Protein AF-A0A7V1RFE7-F1 (afdb_monomer)

Secondary structure (DSSP, 8-state):
--TT--EEEE-SSSSEEEE-TTT-----TTTTT-TT-----TTTS-TTTTHHHHHHHHTTTT-

Solvent-accessible surface area (backbone atoms only — not comparable to full-atom values): 4146 Å² total; per-residue (Å²): 121,59,93,74,68,37,68,40,85,36,71,70,97,50,79,46,78,34,52,38,69,92,61,53,78,84,78,64,65,51,35,88,68,37,94,79,63,81,54,66,58,89,91,65,46,54,85,96,48,49,67,52,61,56,53,27,46,56,67,60,75,82,108

Foldseek 3Di:
DQP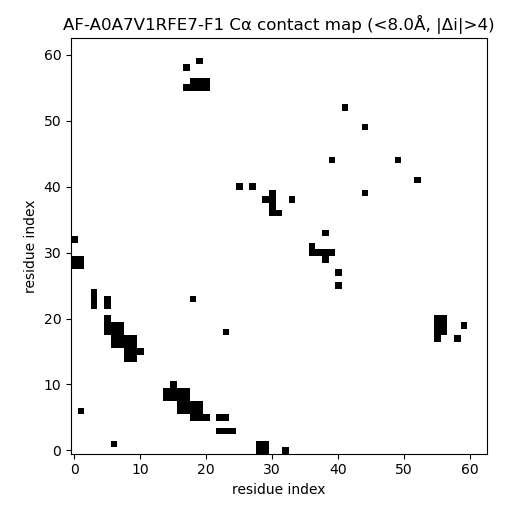QPQWDADPPPHRDIAGAPVRDPPPCPVQVVPPVRPDDDLVGQPPVGNVNVVVNHVVPPVD

Sequence (63 aa):
VCPVDCIHEGTEPYDMLYINPDECIDCGLCEPECPVNAIFADTDVPKDQERFIQINADFFRNK

Radius of gyration: 11.23 Å; Cα contacts (8 Å, |Δi|>4): 53; chains: 1; bounding box: 22×26×23 Å

Mean predicted aligned error: 2.4 Å

Nearest PDB structures (foldseek):
  1fdd-assembly1_A  TM=9.812E-01  e=7.745E-06  Azotobacter vinelandii
  5fd1-assembly1_A  TM=9.812E-01  e=9.562E-06  Azotobacter vinelandii
  1g3o-assembly1_A  TM=9.802E-01  e=8.309E-06  Azotobacter vinelandii
  1gao-assembly4_D  TM=9.794E-01  e=9.562E-06  Azotobacter vinelandii
  1bqx-assembly1_A  TM=8.831E-01  e=2.557E-05  Hydrogenibacillus schlegelii

Structure (mmCIF, N/CA/C/O backbone):
data_AF-A0A7V1RFE7-F1
#
_entry.id   AF-A0A7V1RFE7-F1
#
loop_
_atom_site.group_PDB
_atom_site.id
_atom_site.type_symbol
_atom_site.label_atom_id
_atom_site.label_alt_id
_atom_site.label_comp_id
_atom_site.label_asym_id
_atom_site.label_entity_id
_atom_site.label_seq_id
_atom_site.pdbx_PDB_ins_code
_atom_site.Cartn_x
_atom_site.Cartn_y
_atom_site.Cartn_z
_atom_site.occupancy
_atom_site.B_iso_or_equiv
_atom_site.auth_seq_id
_atom_site.auth_comp_id
_atom_site.auth_asym_id
_atom_site.auth_atom_id
_atom_site.pdbx_PDB_model_num
ATOM 1 N N . VAL A 1 1 ? 13.617 -2.142 -4.695 1.00 93.94 1 VAL A N 1
ATOM 2 C CA . VAL A 1 1 ? 13.466 -3.374 -5.512 1.00 93.94 1 VAL A CA 1
ATOM 3 C C . VAL A 1 1 ? 12.259 -3.351 -6.441 1.00 93.94 1 VAL A C 1
ATOM 5 O O . VAL A 1 1 ? 12.241 -4.142 -7.375 1.00 93.94 1 VAL A O 1
ATOM 8 N N . CYS A 1 2 ? 11.263 -2.483 -6.207 1.00 97.75 2 CYS A N 1
ATOM 9 C CA . CYS A 1 2 ? 10.093 -2.389 -7.077 1.00 97.75 2 CYS A CA 1
ATOM 10 C C . CYS A 1 2 ? 10.520 -2.048 -8.522 1.00 97.75 2 CYS A C 1
ATOM 12 O O . CYS A 1 2 ? 11.199 -1.038 -8.709 1.00 97.75 2 CYS A O 1
ATOM 14 N N . PRO A 1 3 ? 10.158 -2.861 -9.533 1.00 97.81 3 PRO A N 1
ATOM 15 C CA . PRO A 1 3 ? 10.574 -2.641 -10.920 1.00 97.81 3 PRO A CA 1
ATOM 16 C C . PRO A 1 3 ? 9.875 -1.449 -11.588 1.00 97.81 3 PRO A C 1
ATOM 18 O O . PRO A 1 3 ? 10.342 -0.977 -12.620 1.00 97.81 3 PRO A O 1
ATOM 21 N N . VAL A 1 4 ? 8.767 -0.980 -11.010 1.00 98.12 4 VAL A N 1
ATOM 22 C CA . VAL A 1 4 ? 7.937 0.121 -11.527 1.00 98.12 4 VAL A CA 1
ATOM 23 C C . VAL A 1 4 ? 7.923 1.337 -10.596 1.00 98.12 4 VAL A C 1
ATOM 25 O O . VAL A 1 4 ? 7.161 2.263 -10.819 1.00 98.12 4 VAL A O 1
ATOM 28 N N . ASP A 1 5 ? 8.765 1.325 -9.558 1.00 97.19 5 ASP A N 1
ATOM 29 C CA . ASP A 1 5 ? 8.952 2.428 -8.601 1.00 97.19 5 ASP A CA 1
ATOM 30 C C . ASP A 1 5 ? 7.665 2.960 -7.932 1.00 97.19 5 ASP A C 1
ATOM 32 O O . ASP A 1 5 ? 7.586 4.112 -7.525 1.00 97.19 5 ASP A O 1
ATOM 36 N N . CYS A 1 6 ? 6.655 2.101 -7.765 1.00 98.00 6 CYS A N 1
ATOM 37 C CA . CYS A 1 6 ? 5.336 2.472 -7.238 1.00 98.00 6 CYS A CA 1
ATOM 38 C C . CYS A 1 6 ? 5.253 2.571 -5.697 1.00 98.00 6 CYS A C 1
ATOM 40 O O . CYS A 1 6 ? 4.166 2.430 -5.135 1.00 98.00 6 CYS A O 1
ATOM 42 N N . ILE A 1 7 ? 6.378 2.721 -4.984 1.00 98.00 7 ILE A N 1
ATOM 43 C CA . ILE A 1 7 ? 6.413 2.805 -3.510 1.00 98.00 7 ILE A CA 1
ATOM 44 C C . ILE A 1 7 ? 6.894 4.198 -3.112 1.00 98.00 7 ILE A C 1
ATOM 46 O O . ILE A 1 7 ? 8.038 4.559 -3.370 1.00 98.00 7 ILE A O 1
ATOM 50 N N . HIS A 1 8 ? 6.035 4.966 -2.449 1.00 97.31 8 HIS A N 1
ATOM 51 C CA . HIS A 1 8 ? 6.268 6.379 -2.170 1.00 97.31 8 HIS A CA 1
ATOM 52 C C . HIS A 1 8 ? 6.261 6.680 -0.675 1.00 97.31 8 HIS A C 1
ATOM 54 O O . HIS A 1 8 ? 5.434 6.164 0.075 1.00 97.31 8 HIS A O 1
ATOM 60 N N . GLU A 1 9 ? 7.152 7.569 -0.246 1.00 97.12 9 GLU A N 1
ATOM 61 C CA . GLU A 1 9 ? 7.152 8.105 1.114 1.00 97.12 9 GLU A CA 1
ATOM 62 C C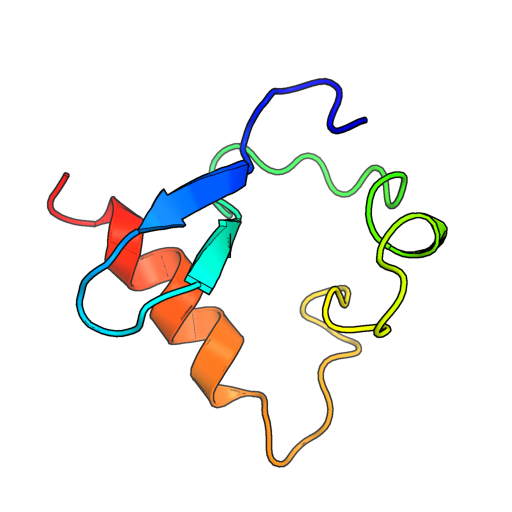 . GLU A 1 9 ? 5.964 9.054 1.325 1.00 97.12 9 GLU A C 1
ATOM 64 O O . GLU A 1 9 ? 5.627 9.870 0.455 1.00 97.12 9 GLU A O 1
ATOM 69 N N . GLY A 1 10 ? 5.335 8.965 2.497 1.00 95.12 10 GLY A N 1
ATOM 70 C CA . GLY A 1 10 ? 4.295 9.887 2.926 1.00 95.12 10 GLY A CA 1
ATOM 71 C C . GLY A 1 10 ? 4.353 10.135 4.428 1.00 95.12 10 GLY A C 1
ATOM 72 O O . GLY A 1 10 ? 4.606 9.222 5.204 1.00 95.12 10 GLY A O 1
ATOM 73 N N . THR A 1 11 ? 4.100 11.381 4.827 1.00 95.00 11 THR A N 1
ATOM 74 C CA . THR A 1 11 ? 4.021 11.787 6.241 1.00 95.00 11 THR A CA 1
ATOM 75 C C . THR A 1 11 ? 2.582 11.937 6.733 1.00 95.00 11 THR A C 1
ATOM 77 O O . THR A 1 11 ? 2.350 12.045 7.929 1.00 95.00 11 THR A O 1
ATOM 80 N N . GLU A 1 12 ? 1.614 11.975 5.815 1.00 91.81 12 GLU A N 1
ATOM 81 C CA . GLU A 1 12 ? 0.189 12.177 6.081 1.00 91.81 12 GLU A CA 1
ATOM 82 C C . GLU A 1 12 ? -0.631 11.235 5.180 1.00 91.81 12 GLU A C 1
ATOM 84 O O . GLU A 1 12 ? -0.302 11.114 3.995 1.00 91.81 12 GLU A O 1
ATOM 89 N N . PRO A 1 13 ? -1.693 10.575 5.688 1.00 90.81 13 PRO A N 1
ATOM 90 C CA . PRO A 1 13 ? -2.210 10.643 7.065 1.00 90.81 13 PRO A CA 1
ATOM 91 C C . PRO A 1 13 ? -1.374 9.867 8.101 1.00 90.81 13 PRO A C 1
ATOM 93 O O . PRO A 1 13 ? -1.603 9.994 9.302 1.00 90.81 13 PRO A O 1
ATOM 96 N N . TYR A 1 14 ? -0.426 9.048 7.649 1.00 95.12 14 TYR A N 1
ATOM 97 C CA . TYR A 1 14 ? 0.512 8.313 8.495 1.00 95.12 14 TYR A CA 1
ATOM 98 C C . TYR A 1 14 ? 1.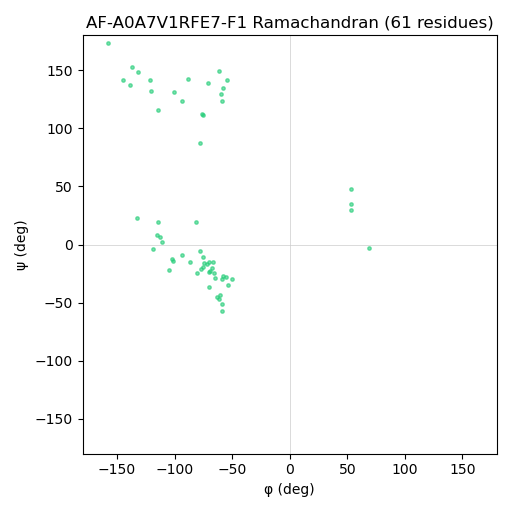937 8.483 7.971 1.00 95.12 14 TYR A C 1
ATOM 100 O O . TYR A 1 14 ? 2.141 8.561 6.758 1.00 95.12 14 TYR A O 1
ATOM 108 N N . ASP A 1 15 ? 2.907 8.477 8.880 1.00 97.44 15 ASP A N 1
ATOM 109 C CA . ASP A 1 15 ? 4.332 8.423 8.551 1.00 97.44 15 ASP A CA 1
ATOM 110 C C . ASP A 1 15 ? 4.718 6.983 8.172 1.00 97.44 15 ASP A C 1
ATOM 112 O O . ASP A 1 15 ? 5.033 6.155 9.031 1.00 97.44 15 ASP A O 1
ATOM 116 N N . MET A 1 16 ? 4.557 6.650 6.887 1.00 96.88 16 MET A N 1
ATOM 117 C CA . MET A 1 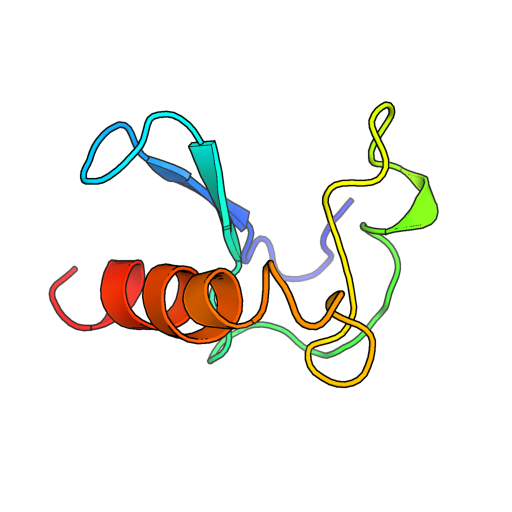16 ? 4.828 5.327 6.318 1.00 96.88 16 MET A CA 1
ATOM 118 C C . MET A 1 16 ? 5.073 5.392 4.802 1.00 96.88 16 MET A C 1
ATOM 120 O O . MET A 1 16 ? 4.917 6.427 4.156 1.00 96.88 16 MET A O 1
ATOM 124 N N . LEU A 1 17 ? 5.456 4.256 4.221 1.00 97.88 17 LEU A N 1
ATOM 125 C CA . LEU A 1 17 ? 5.536 4.072 2.773 1.00 97.88 17 LEU A CA 1
ATOM 126 C C . LEU A 1 17 ? 4.186 3.584 2.233 1.00 97.88 17 LEU A C 1
ATOM 128 O O . LEU A 1 17 ? 3.533 2.751 2.863 1.00 97.88 17 LEU A O 1
ATOM 132 N N . TYR A 1 18 ? 3.811 4.073 1.054 1.00 98.06 18 TYR A N 1
ATOM 133 C CA . TYR A 1 18 ? 2.550 3.775 0.382 1.00 98.06 18 TYR A CA 1
ATOM 134 C C . TYR A 1 18 ? 2.816 3.135 -0.982 1.00 98.06 18 TYR A C 1
ATOM 136 O O . TYR A 1 18 ? 3.629 3.639 -1.756 1.00 98.06 18 TYR A O 1
ATOM 144 N N . ILE A 1 19 ? 2.127 2.038 -1.286 1.00 98.38 19 ILE A N 1
ATOM 145 C CA . ILE A 1 19 ? 2.171 1.341 -2.574 1.00 98.38 19 ILE A CA 1
ATOM 146 C C . ILE A 1 19 ? 1.031 1.871 -3.445 1.00 98.38 19 ILE A C 1
ATOM 148 O O . ILE A 1 19 ? -0.127 1.805 -3.036 1.00 98.38 19 ILE A O 1
ATOM 152 N N . ASN A 1 20 ? 1.345 2.379 -4.639 1.00 98.06 20 ASN A N 1
ATOM 153 C CA . ASN A 1 20 ? 0.340 2.812 -5.606 1.00 98.06 20 ASN A CA 1
ATOM 154 C C . AS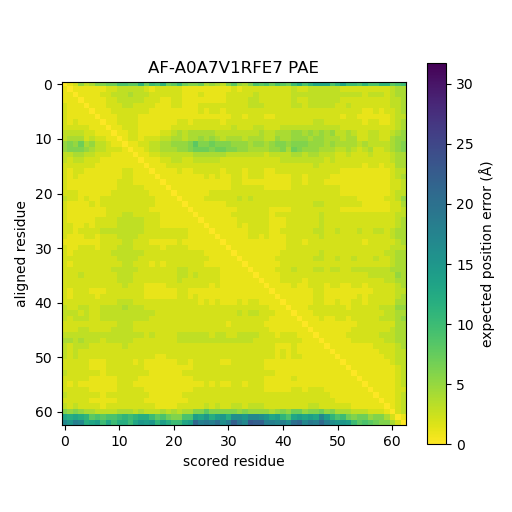N A 1 20 ? -0.306 1.590 -6.282 1.00 98.06 20 ASN A C 1
ATOM 156 O O . ASN A 1 20 ? 0.375 0.908 -7.056 1.00 98.06 20 ASN A O 1
ATOM 160 N N . PRO A 1 21 ? -1.594 1.294 -6.025 1.00 97.38 21 PRO A N 1
ATOM 161 C CA . PRO A 1 21 ? -2.243 0.115 -6.591 1.00 97.38 21 PRO A CA 1
ATOM 162 C C . PRO A 1 21 ? -2.483 0.227 -8.101 1.00 97.38 21 PRO A C 1
ATOM 164 O O . PRO A 1 21 ? -2.577 -0.800 -8.761 1.00 97.38 21 PRO A O 1
ATOM 167 N N . ASP A 1 22 ? -2.551 1.440 -8.660 1.00 96.94 22 ASP A N 1
ATOM 168 C CA . ASP A 1 22 ? -2.774 1.639 -10.099 1.00 96.94 22 ASP A CA 1
ATOM 169 C C . ASP A 1 22 ? -1.497 1.387 -10.925 1.00 96.94 22 ASP A C 1
ATOM 171 O O . ASP A 1 22 ? -1.564 1.122 -12.126 1.00 96.94 22 ASP A O 1
ATOM 175 N N . GLU A 1 23 ? -0.328 1.466 -10.282 1.00 97.88 23 GLU A N 1
ATOM 176 C CA . GLU A 1 23 ? 0.982 1.229 -10.902 1.00 97.88 23 GLU A CA 1
ATOM 177 C C . GLU A 1 23 ? 1.592 -0.121 -10.515 1.00 97.88 23 GLU A C 1
ATOM 179 O O . GLU A 1 23 ? 2.455 -0.630 -11.233 1.00 97.88 23 GLU A O 1
ATOM 184 N N . CYS A 1 24 ? 1.169 -0.711 -9.393 1.00 98.19 24 CYS A N 1
ATOM 185 C CA . CYS A 1 24 ? 1.617 -2.030 -8.969 1.00 98.19 24 CYS A CA 1
ATOM 186 C C . CYS A 1 24 ? 1.298 -3.086 -10.040 1.00 98.19 24 CYS A C 1
ATOM 188 O O . CYS A 1 24 ? 0.202 -3.138 -10.587 1.00 98.19 24 CYS A O 1
ATOM 190 N N . ILE A 1 25 ? 2.274 -3.951 -10.325 1.00 98.19 25 ILE A N 1
ATOM 191 C CA . ILE A 1 25 ? 2.159 -5.036 -11.317 1.00 98.19 25 ILE A CA 1
ATOM 192 C C . ILE A 1 25 ? 2.231 -6.431 -10.680 1.00 98.19 25 ILE A C 1
ATOM 194 O O . ILE A 1 25 ? 2.608 -7.395 -11.344 1.00 98.19 25 ILE A O 1
ATOM 198 N N . ASP A 1 26 ? 1.981 -6.522 -9.373 1.00 97.94 26 ASP A N 1
ATOM 199 C CA . ASP A 1 26 ? 1.920 -7.771 -8.601 1.00 97.94 26 ASP A CA 1
ATOM 200 C C . ASP A 1 26 ? 3.156 -8.677 -8.736 1.00 97.94 26 ASP A C 1
ATOM 202 O O . ASP A 1 26 ? 3.082 -9.904 -8.721 1.00 97.94 26 ASP A O 1
ATOM 206 N N . CYS A 1 27 ? 4.344 -8.075 -8.859 1.00 98.00 27 CYS A N 1
ATOM 207 C CA . CYS A 1 27 ? 5.589 -8.831 -9.032 1.00 98.00 27 CYS A CA 1
ATOM 208 C C . CYS A 1 27 ? 6.097 -9.527 -7.754 1.00 98.00 27 CYS A C 1
ATOM 210 O O . CYS A 1 27 ? 6.996 -10.362 -7.841 1.00 98.00 27 CYS A O 1
ATOM 212 N N . GLY A 1 28 ? 5.597 -9.144 -6.571 1.00 96.88 28 GLY A N 1
ATOM 213 C CA . GLY A 1 28 ? 5.951 -9.736 -5.271 1.00 96.88 28 GLY A CA 1
ATOM 214 C C . GLY A 1 28 ? 7.377 -9.473 -4.763 1.00 96.88 28 GLY A C 1
ATOM 215 O O . GLY A 1 28 ? 7.712 -9.855 -3.649 1.00 96.88 28 GLY A O 1
ATOM 216 N N . LEU A 1 29 ? 8.238 -8.793 -5.528 1.00 98.12 29 LEU A N 1
ATOM 217 C CA . LEU A 1 29 ? 9.659 -8.637 -5.176 1.00 98.12 29 LEU A CA 1
ATOM 218 C C . LEU A 1 29 ? 9.910 -7.813 -3.906 1.00 98.12 29 LEU A C 1
ATOM 220 O O . LEU A 1 29 ? 10.961 -7.950 -3.293 1.00 98.12 29 LEU A O 1
ATOM 224 N N . CYS A 1 30 ? 8.989 -6.926 -3.528 1.00 98.38 30 CYS A N 1
ATOM 225 C CA . CYS A 1 30 ? 9.130 -6.087 -2.339 1.00 98.38 30 CYS A CA 1
ATOM 226 C C . CYS A 1 30 ? 8.771 -6.802 -1.030 1.00 98.38 30 CYS A C 1
ATOM 228 O O . CYS A 1 30 ? 9.288 -6.412 0.013 1.00 98.38 30 CYS A O 1
ATOM 230 N N . GLU A 1 31 ? 7.934 -7.839 -1.077 1.00 98.19 31 GLU A N 1
ATOM 231 C CA . GLU A 1 31 ? 7.468 -8.572 0.103 1.00 98.19 31 GLU A CA 1
ATOM 232 C C . GLU A 1 31 ? 8.623 -9.182 0.926 1.00 98.19 31 GLU A C 1
ATOM 234 O O . GLU A 1 31 ? 8.769 -8.798 2.089 1.00 98.19 31 GLU A O 1
ATOM 239 N N . PRO A 1 32 ? 9.507 -10.040 0.365 1.00 97.81 32 PRO A N 1
ATOM 240 C CA . PRO A 1 32 ? 10.583 -10.666 1.140 1.00 97.81 32 PRO A CA 1
ATOM 241 C C . PRO A 1 32 ? 11.682 -9.683 1.567 1.00 97.81 32 PRO A C 1
ATOM 243 O O . PRO A 1 32 ? 12.503 -10.001 2.425 1.00 97.81 32 PRO A O 1
ATOM 246 N N . GLU A 1 33 ? 11.715 -8.494 0.965 1.00 97.69 33 GLU A N 1
ATOM 247 C CA . GLU A 1 33 ? 12.728 -7.470 1.224 1.00 97.69 33 GLU A CA 1
ATOM 248 C C . GLU A 1 33 ? 12.355 -6.572 2.410 1.00 97.69 33 GLU A C 1
ATOM 250 O O . GLU A 1 33 ? 13.204 -5.847 2.933 1.00 97.69 33 GLU A O 1
ATOM 255 N N . CYS A 1 34 ? 11.095 -6.600 2.858 1.00 97.94 34 CYS A N 1
ATOM 256 C CA . CYS A 1 34 ? 10.655 -5.814 4.001 1.00 97.94 34 CYS A CA 1
ATOM 257 C C . CYS A 1 34 ? 11.139 -6.460 5.315 1.00 97.94 34 CYS A C 1
ATOM 259 O O . CYS A 1 34 ? 10.607 -7.494 5.718 1.00 97.94 34 CYS A O 1
ATOM 261 N N . PRO A 1 35 ? 12.066 -5.840 6.073 1.00 97.94 35 PRO A N 1
ATOM 262 C CA . PRO A 1 35 ? 12.664 -6.461 7.264 1.00 97.94 35 PRO A CA 1
ATOM 263 C C . PRO A 1 35 ? 11.674 -6.676 8.419 1.00 97.94 35 PRO A C 1
ATOM 265 O O . PRO A 1 35 ? 11.976 -7.390 9.373 1.00 97.94 35 PRO A O 1
ATOM 268 N N . VAL A 1 36 ? 10.509 -6.030 8.354 1.00 97.62 36 VAL A N 1
ATOM 269 C CA . VAL A 1 36 ? 9.444 -6.095 9.363 1.00 97.62 36 VAL A CA 1
ATOM 270 C C . VAL A 1 36 ? 8.180 -6.786 8.847 1.00 97.62 36 VAL A C 1
ATOM 272 O O . VAL A 1 36 ? 7.187 -6.813 9.566 1.00 97.62 36 VAL A O 1
ATOM 275 N N . ASN A 1 37 ? 8.213 -7.355 7.635 1.00 97.50 37 ASN A N 1
ATOM 276 C CA . ASN A 1 37 ? 7.084 -8.056 7.011 1.00 97.50 37 ASN A CA 1
ATOM 277 C C . ASN A 1 37 ? 5.790 -7.216 6.980 1.00 97.50 37 ASN A C 1
ATOM 279 O O . ASN A 1 37 ? 4.731 -7.677 7.394 1.00 97.50 37 ASN A O 1
ATOM 283 N N . ALA A 1 38 ? 5.890 -5.954 6.548 1.00 98.00 38 ALA A N 1
ATOM 284 C CA . ALA A 1 38 ? 4.751 -5.030 6.476 1.00 98.00 38 ALA A CA 1
ATOM 285 C C . ALA A 1 38 ? 4.054 -5.000 5.103 1.00 98.00 38 ALA A C 1
ATOM 287 O O . ALA A 1 38 ? 3.018 -4.357 4.958 1.00 98.00 38 ALA A O 1
ATOM 288 N N . ILE A 1 39 ? 4.635 -5.645 4.090 1.00 98.25 39 ILE A N 1
ATOM 289 C CA . ILE A 1 39 ? 4.117 -5.674 2.720 1.00 98.25 39 ILE A CA 1
ATOM 290 C C . ILE A 1 39 ? 3.395 -7.003 2.513 1.00 98.25 39 ILE A C 1
ATOM 292 O O . ILE A 1 39 ? 3.952 -8.048 2.829 1.00 98.25 39 ILE A O 1
ATOM 296 N N . PHE A 1 40 ? 2.182 -6.946 1.970 1.00 98.44 40 PHE A N 1
ATOM 297 C CA . PHE A 1 40 ? 1.340 -8.102 1.664 1.00 98.44 40 PHE A CA 1
ATOM 298 C C . PHE A 1 40 ? 0.693 -7.903 0.291 1.00 98.44 40 PHE A C 1
ATOM 300 O O . PHE A 1 40 ? 0.448 -6.760 -0.108 1.00 98.44 40 PHE A O 1
ATOM 307 N N . ALA A 1 41 ? 0.367 -8.998 -0.399 1.00 97.81 41 ALA A N 1
ATOM 308 C CA . ALA A 1 41 ? -0.639 -8.953 -1.456 1.00 97.81 41 ALA A CA 1
ATOM 309 C C . ALA A 1 41 ? -1.988 -8.521 -0.858 1.00 97.81 41 ALA A C 1
ATOM 311 O O . ALA A 1 41 ? -2.277 -8.816 0.304 1.00 97.81 41 ALA A O 1
ATOM 312 N N . ASP A 1 42 ? -2.826 -7.842 -1.638 1.00 96.31 42 ASP A N 1
ATOM 313 C CA . ASP A 1 42 ? -4.132 -7.346 -1.184 1.00 96.31 42 ASP A CA 1
ATOM 314 C C . ASP A 1 42 ? -5.061 -8.472 -0.691 1.00 96.31 42 ASP A C 1
ATOM 316 O O . ASP A 1 42 ? -5.849 -8.267 0.233 1.00 96.31 42 ASP A O 1
ATOM 320 N N . THR A 1 43 ? -4.913 -9.680 -1.238 1.00 96.94 43 THR A N 1
ATOM 321 C CA . THR A 1 43 ? -5.629 -10.891 -0.812 1.00 96.94 43 THR A CA 1
ATOM 322 C C . THR A 1 43 ? -5.120 -11.506 0.488 1.00 96.94 43 THR A C 1
ATOM 324 O O . THR A 1 43 ? -5.845 -12.284 1.110 1.00 96.94 43 THR A O 1
ATOM 327 N N . ASP A 1 44 ? -3.896 -11.170 0.895 1.00 97.94 44 ASP A N 1
ATOM 328 C CA . ASP A 1 44 ? -3.178 -11.823 1.995 1.00 97.94 44 ASP A CA 1
ATOM 329 C C . ASP A 1 44 ? -3.009 -10.904 3.215 1.00 97.94 44 ASP A C 1
ATOM 331 O O . ASP A 1 44 ? -2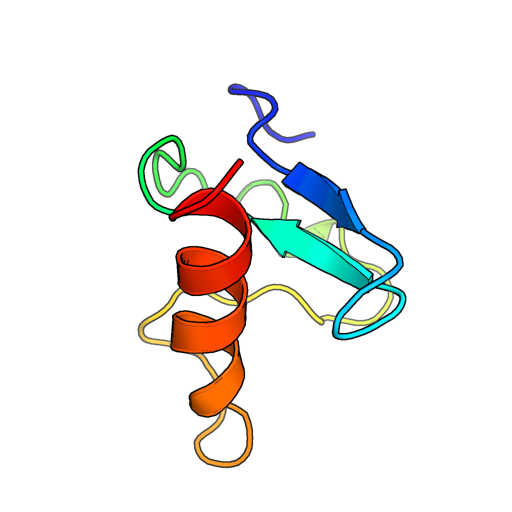.424 -11.300 4.228 1.00 97.94 44 ASP A O 1
ATOM 335 N N . VAL A 1 45 ? -3.552 -9.683 3.150 1.00 98.06 45 VAL A N 1
ATOM 336 C CA . VAL A 1 45 ? -3.547 -8.737 4.270 1.00 98.06 45 VAL A CA 1
ATOM 337 C C . VAL A 1 45 ? -4.273 -9.353 5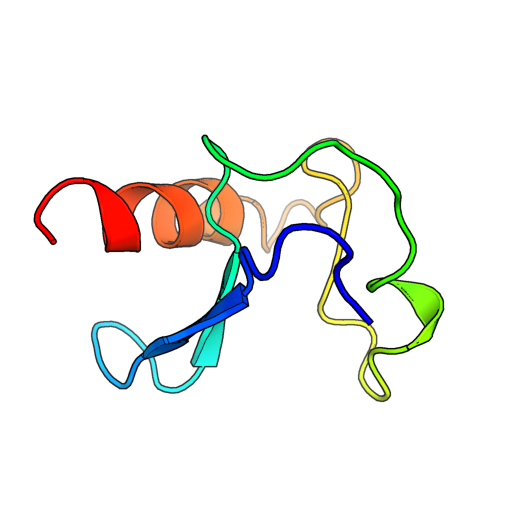.477 1.00 98.06 45 VAL A C 1
ATOM 339 O O . VAL A 1 45 ? -5.417 -9.805 5.354 1.00 98.06 45 VAL A O 1
ATOM 342 N N . PRO A 1 46 ? -3.665 -9.345 6.680 1.00 98.19 46 PRO A N 1
ATOM 343 C CA . PRO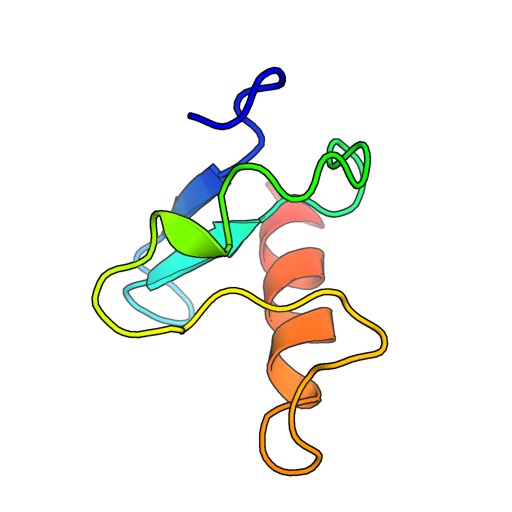 A 1 46 ? -4.343 -9.772 7.899 1.00 98.19 46 PRO A CA 1
ATOM 344 C C . PRO A 1 46 ? -5.658 -9.015 8.129 1.00 98.19 46 PRO A C 1
ATOM 346 O O . PRO A 1 46 ? -5.736 -7.804 7.927 1.00 98.19 46 PRO A O 1
ATOM 349 N N . LYS A 1 47 ? -6.692 -9.711 8.618 1.00 97.62 47 LYS A N 1
ATOM 350 C CA . LYS A 1 47 ? -8.052 -9.150 8.782 1.00 97.62 47 LYS A CA 1
ATOM 351 C C . LYS A 1 47 ? -8.110 -7.850 9.587 1.00 97.62 47 LYS A C 1
ATOM 353 O O . LYS A 1 47 ? -8.932 -6.981 9.329 1.00 97.62 47 LYS A O 1
ATOM 358 N N . ASP A 1 48 ? -7.253 -7.707 10.591 1.00 97.94 48 ASP A N 1
ATOM 359 C CA . ASP A 1 48 ? -7.159 -6.517 11.442 1.00 97.94 48 ASP A CA 1
ATOM 360 C C . ASP A 1 48 ? -6.416 -5.337 10.778 1.00 97.94 48 ASP A C 1
ATOM 362 O O . ASP A 1 48 ? -6.383 -4.225 11.322 1.00 97.94 48 ASP A O 1
ATOM 366 N N . GLN A 1 49 ? -5.861 -5.562 9.586 1.00 98.06 49 GLN A N 1
ATOM 367 C CA . GLN A 1 49 ? -5.058 -4.628 8.800 1.00 98.06 49 GLN A CA 1
ATOM 368 C C . GLN A 1 49 ? -5.669 -4.301 7.428 1.00 98.06 49 GLN A C 1
ATOM 370 O O . GLN A 1 49 ? -5.171 -3.395 6.768 1.00 98.06 49 GLN A O 1
ATOM 375 N N . GLU A 1 50 ? -6.785 -4.923 7.026 1.00 98.06 50 GLU A N 1
ATOM 376 C CA . GLU A 1 50 ? -7.449 -4.706 5.720 1.00 98.06 50 GLU A CA 1
ATOM 377 C C . GLU A 1 50 ? -7.698 -3.223 5.382 1.00 98.06 50 GLU A C 1
ATOM 379 O O . GLU A 1 50 ? -7.642 -2.822 4.220 1.00 98.06 50 GLU A O 1
ATOM 384 N N . ARG A 1 51 ? -7.887 -2.359 6.393 1.00 97.69 51 ARG A N 1
ATOM 385 C CA . ARG A 1 51 ? -8.018 -0.900 6.197 1.00 97.69 51 ARG A CA 1
ATOM 386 C C . ARG A 1 51 ? -6.843 -0.275 5.433 1.00 97.69 51 ARG A C 1
ATOM 388 O O . ARG A 1 51 ? -7.026 0.747 4.777 1.00 97.69 51 ARG A O 1
ATOM 395 N N . PHE A 1 52 ? -5.648 -0.864 5.521 1.00 97.75 52 PHE A N 1
ATOM 396 C CA . PHE A 1 52 ? -4.455 -0.345 4.860 1.00 97.75 52 PHE A CA 1
ATOM 397 C C . PHE A 1 52 ? -4.513 -0.473 3.340 1.00 97.75 52 PHE A C 1
ATOM 399 O O . PHE A 1 52 ? -3.887 0.338 2.668 1.00 97.75 52 PHE A O 1
ATOM 406 N N . ILE A 1 53 ? -5.318 -1.388 2.792 1.00 98.06 53 ILE A N 1
ATOM 407 C CA . ILE A 1 53 ? -5.560 -1.473 1.344 1.00 98.06 53 ILE A CA 1
ATOM 408 C C . ILE A 1 53 ? -6.140 -0.142 0.849 1.00 98.06 53 ILE A C 1
ATOM 410 O O . ILE A 1 53 ? -5.605 0.492 -0.059 1.00 98.06 53 ILE A O 1
ATOM 414 N N . GLN A 1 54 ? -7.196 0.333 1.515 1.00 97.50 54 GLN A N 1
ATOM 415 C CA . GLN A 1 54 ? -7.858 1.578 1.140 1.00 97.50 54 GLN A CA 1
ATOM 416 C C . GLN A 1 54 ? -6.992 2.807 1.442 1.00 97.50 54 GLN A C 1
ATOM 418 O O . GLN A 1 54 ? -6.966 3.729 0.636 1.00 97.50 54 GLN A O 1
ATOM 423 N N . ILE A 1 55 ? -6.239 2.805 2.549 1.00 97.12 55 ILE A N 1
ATOM 424 C CA . ILE A 1 55 ? -5.300 3.890 2.889 1.00 97.12 55 ILE A CA 1
ATOM 425 C C . ILE A 1 55 ? -4.219 4.052 1.808 1.00 97.12 55 ILE A C 1
ATOM 427 O O . ILE A 1 55 ? -3.923 5.178 1.414 1.00 97.12 55 ILE A O 1
ATOM 431 N N . ASN A 1 56 ? -3.657 2.944 1.309 1.00 97.75 56 ASN A N 1
ATOM 432 C CA . ASN A 1 56 ? -2.676 2.965 0.222 1.00 97.75 56 ASN A CA 1
ATOM 433 C C . ASN A 1 56 ? -3.275 3.560 -1.056 1.00 97.75 56 ASN A C 1
ATOM 435 O O . ASN A 1 56 ? -2.687 4.469 -1.628 1.00 97.75 56 ASN A O 1
ATOM 439 N N . ALA A 1 57 ? -4.474 3.126 -1.454 1.00 97.19 57 ALA A N 1
ATOM 440 C CA . ALA A 1 57 ? -5.161 3.680 -2.620 1.00 97.19 57 ALA A CA 1
ATOM 441 C C . ALA A 1 57 ? -5.504 5.174 -2.457 1.00 97.19 57 ALA A C 1
ATOM 443 O O . ALA A 1 57 ? -5.283 5.976 -3.364 1.00 97.19 57 ALA A O 1
ATOM 444 N N . ASP A 1 58 ? -6.035 5.570 -1.297 1.00 96.81 58 ASP A N 1
ATOM 445 C CA . ASP A 1 58 ? -6.482 6.943 -1.039 1.00 96.81 58 ASP A CA 1
ATOM 446 C C . ASP A 1 58 ? -5.334 7.955 -1.045 1.00 96.81 58 ASP A C 1
ATOM 448 O O . ASP A 1 58 ? -5.548 9.105 -1.434 1.00 96.81 58 ASP A O 1
ATOM 452 N N . PHE A 1 59 ? -4.117 7.531 -0.697 1.00 96.50 59 PHE A N 1
ATOM 453 C CA . PHE A 1 59 ? -2.923 8.373 -0.762 1.00 96.50 59 PHE A CA 1
ATOM 454 C C . PHE A 1 59 ? -2.650 8.928 -2.175 1.00 96.50 59 PHE A C 1
ATOM 456 O O . PHE A 1 59 ? -2.091 10.019 -2.304 1.00 96.50 59 PHE A O 1
ATOM 463 N N . PHE A 1 60 ? -3.089 8.233 -3.232 1.00 95.62 60 PHE A N 1
ATOM 464 C CA . PHE A 1 60 ? -2.877 8.639 -4.630 1.00 95.62 60 PHE A CA 1
ATOM 465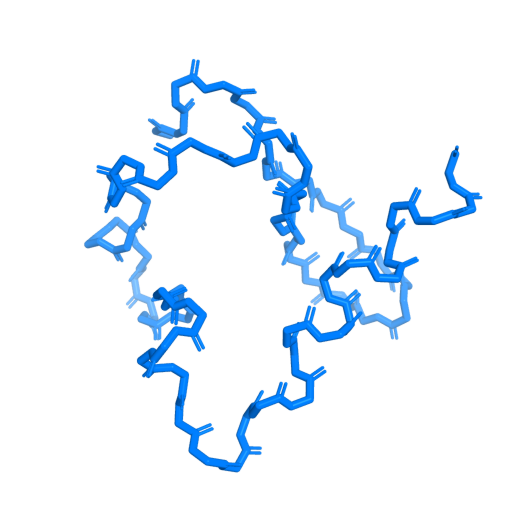 C C . PHE A 1 60 ? -4.104 9.279 -5.292 1.00 95.62 60 PHE A C 1
ATOM 467 O O . PHE A 1 60 ? -3.973 9.907 -6.337 1.00 95.62 60 PHE A O 1
ATOM 474 N N . ARG A 1 61 ? -5.295 9.200 -4.684 1.00 90.75 61 ARG A N 1
ATOM 475 C CA . ARG A 1 61 ? -6.538 9.721 -5.290 1.00 90.75 61 ARG A CA 1
ATOM 476 C C . ARG A 1 61 ? -6.597 11.246 -5.426 1.00 90.75 61 ARG A C 1
ATOM 478 O O . ARG A 1 61 ? -7.399 11.739 -6.211 1.00 90.75 61 ARG A O 1
ATOM 485 N N . ASN A 1 62 ? -5.789 11.985 -4.666 1.00 72.06 62 ASN A N 1
ATOM 486 C CA . ASN A 1 62 ? -5.782 13.456 -4.656 1.00 72.06 62 ASN A CA 1
ATOM 487 C C . ASN A 1 62 ? -4.365 14.047 -4.756 1.00 72.06 62 ASN A C 1
ATOM 489 O O . ASN A 1 62 ? -4.138 15.166 -4.286 1.00 72.06 62 ASN A O 1
ATOM 493 N N . LYS A 1 63 ? -3.415 13.278 -5.293 1.00 62.22 63 LYS A N 1
ATOM 494 C CA . LYS A 1 63 ? -2.033 13.718 -5.497 1.00 62.22 63 LYS A CA 1
ATOM 495 C C . LYS A 1 63 ? -1.830 14.315 -6.886 1.00 62.22 63 LYS A C 1
ATOM 497 O O . LYS A 1 63 ? -2.548 13.897 -7.819 1.00 62.22 63 LYS A O 1
#

pLDDT: mean 96.21, std 5.58, range [62.22, 98.44]